Protein AF-A0A158C7J8-F1 (afdb_monomer)

Mean predicted aligned error: 8.59 Å

Organism: NCBI:txid1777136

pLDDT: mean 82.07, std 17.86, range [29.2, 96.88]

Structure (mmCIF, N/CA/C/O backbone):
data_AF-A0A158C7J8-F1
#
_entry.id   AF-A0A158C7J8-F1
#
loop_
_atom_site.group_PDB
_atom_site.id
_atom_site.type_symbol
_atom_site.label_atom_id
_atom_site.label_alt_id
_atom_site.label_comp_id
_atom_site.label_asym_id
_atom_site.label_entity_id
_atom_site.label_seq_id
_atom_site.pdbx_PDB_ins_code
_atom_site.Cartn_x
_atom_site.Cartn_y
_atom_site.Cartn_z
_atom_site.occupancy
_atom_site.B_iso_or_equiv
_atom_site.auth_seq_id
_atom_site.auth_comp_id
_atom_site.auth_asym_id
_atom_site.auth_atom_id
_atom_site.pdbx_PDB_model_num
ATOM 1 N N . MET A 1 1 ? 15.611 8.457 -9.792 1.00 36.34 1 MET A N 1
ATOM 2 C CA . MET A 1 1 ? 14.510 7.908 -10.612 1.00 36.34 1 MET A CA 1
ATOM 3 C C . MET A 1 1 ? 13.826 9.069 -11.325 1.00 36.34 1 MET A C 1
ATOM 5 O O . MET A 1 1 ? 13.113 9.821 -10.679 1.00 36.34 1 MET A O 1
ATOM 9 N N . ILE A 1 2 ? 14.112 9.286 -12.611 1.00 31.27 2 ILE A N 1
ATOM 10 C CA . ILE A 1 2 ? 13.421 10.298 -13.427 1.00 31.27 2 ILE A CA 1
ATOM 11 C C . ILE A 1 2 ? 12.406 9.535 -14.276 1.00 31.27 2 ILE A C 1
ATOM 13 O O . ILE A 1 2 ? 12.790 8.878 -15.236 1.00 31.27 2 ILE A O 1
ATOM 17 N N . VAL A 1 3 ? 11.128 9.571 -13.894 1.00 42.06 3 VAL A N 1
ATOM 18 C CA . VAL A 1 3 ? 10.043 9.007 -14.710 1.00 42.06 3 VAL A CA 1
ATOM 19 C C . VAL A 1 3 ? 9.503 10.123 -15.593 1.00 42.06 3 VAL A C 1
ATOM 21 O O . VAL A 1 3 ? 9.009 11.132 -15.092 1.00 42.06 3 VAL A O 1
ATOM 24 N N . ARG A 1 4 ? 9.599 9.963 -16.913 1.00 45.31 4 ARG A N 1
ATOM 25 C CA . ARG A 1 4 ? 9.061 10.924 -17.878 1.00 45.31 4 ARG A CA 1
ATOM 26 C C . ARG A 1 4 ? 7.629 10.508 -18.212 1.00 45.31 4 ARG A C 1
ATOM 28 O O . ARG A 1 4 ? 7.402 9.716 -19.115 1.00 45.31 4 ARG A O 1
ATOM 35 N N . CYS A 1 5 ? 6.643 10.998 -17.465 1.00 51.50 5 CYS A N 1
ATOM 36 C CA . CYS A 1 5 ? 5.241 10.677 -17.750 1.00 51.50 5 CYS A CA 1
ATOM 37 C C . CYS A 1 5 ? 4.810 11.292 -19.091 1.00 51.50 5 CYS A C 1
ATOM 39 O O . CYS A 1 5 ? 4.624 12.503 -19.182 1.00 51.50 5 CYS A O 1
ATOM 41 N N . SER A 1 6 ? 4.636 10.464 -20.124 1.00 54.34 6 SER A N 1
ATOM 42 C CA . SER A 1 6 ? 3.930 10.842 -21.354 1.00 54.34 6 SER A CA 1
ATOM 43 C C . SER A 1 6 ? 2.568 10.141 -21.398 1.00 54.34 6 SER A C 1
ATOM 45 O O . SER A 1 6 ? 2.483 8.986 -20.975 1.00 54.34 6 SER A O 1
ATOM 47 N N . PRO A 1 7 ? 1.491 10.799 -21.861 1.00 59.59 7 PRO A N 1
ATOM 48 C CA . PRO A 1 7 ? 0.188 10.158 -21.999 1.00 59.59 7 PRO A CA 1
ATOM 49 C C . PRO A 1 7 ? 0.258 8.976 -22.971 1.00 59.59 7 PRO A C 1
ATOM 51 O O . PRO A 1 7 ? 0.837 9.087 -24.046 1.00 59.59 7 PRO A O 1
ATOM 54 N N . ALA A 1 8 ? -0.391 7.861 -22.628 1.00 59.53 8 ALA A N 1
ATOM 55 C CA . ALA A 1 8 ? -0.358 6.629 -23.425 1.00 59.53 8 ALA A CA 1
ATOM 56 C C . ALA A 1 8 ? -0.940 6.752 -24.849 1.00 59.53 8 ALA A C 1
ATOM 58 O O . ALA A 1 8 ? -0.782 5.846 -25.660 1.00 59.53 8 ALA A O 1
ATOM 59 N N . SER A 1 9 ? -1.638 7.852 -25.141 1.00 58.22 9 SER A N 1
ATOM 60 C CA . SER A 1 9 ? -2.299 8.132 -26.417 1.00 58.22 9 SER A CA 1
ATOM 61 C C . SER A 1 9 ? -1.639 9.255 -27.224 1.00 58.22 9 SER A C 1
ATOM 63 O O . SER A 1 9 ? -2.194 9.663 -28.242 1.00 58.22 9 SER A O 1
ATOM 65 N N . SER A 1 10 ? -0.501 9.805 -26.780 1.00 60.88 10 SER A N 1
ATOM 66 C CA . SER A 1 10 ? 0.189 10.852 -27.538 1.00 60.88 10 SER A CA 1
ATOM 67 C C . SER A 1 10 ? 0.956 10.263 -28.725 1.00 60.88 10 SER A C 1
ATOM 69 O O . SER A 1 10 ? 1.451 9.138 -28.674 1.00 60.88 10 SER A O 1
ATOM 71 N N . SER A 1 11 ? 1.140 11.056 -29.784 1.00 60.72 11 SER A N 1
ATOM 72 C CA . SER A 1 11 ? 2.034 10.716 -30.907 1.00 60.72 11 SER A CA 1
ATOM 73 C C . SER A 1 11 ? 3.497 10.512 -30.478 1.00 60.72 11 SER A C 1
ATOM 75 O O . SER A 1 11 ? 4.296 9.962 -31.228 1.00 60.72 11 SER A O 1
ATOM 77 N N . SER A 1 12 ? 3.842 10.937 -29.260 1.00 68.50 12 SER A N 1
ATOM 78 C CA . SER A 1 12 ? 5.139 10.765 -28.607 1.00 68.50 12 SER A CA 1
ATOM 79 C C . SER A 1 12 ? 5.187 9.597 -27.609 1.00 68.50 12 SER A C 1
ATOM 81 O O . SER A 1 12 ? 6.163 9.496 -26.861 1.00 68.50 12 SER A O 1
ATOM 83 N N . TRP A 1 13 ? 4.161 8.735 -27.556 1.00 73.06 13 TRP A N 1
ATOM 84 C CA . TRP A 1 13 ? 4.108 7.609 -26.622 1.00 73.06 13 TRP A CA 1
ATOM 85 C C . TRP A 1 13 ? 5.244 6.614 -26.871 1.00 73.06 13 TRP A C 1
ATOM 87 O O . TRP A 1 13 ? 5.434 6.101 -27.971 1.00 73.06 13 TRP A O 1
ATOM 97 N N . ARG A 1 14 ? 5.988 6.316 -25.806 1.00 77.12 14 ARG A N 1
ATOM 98 C CA . ARG A 1 14 ? 7.187 5.470 -25.812 1.00 77.12 14 ARG A CA 1
ATOM 99 C C . ARG A 1 14 ? 6.960 4.207 -24.984 1.00 77.12 14 ARG A C 1
ATOM 101 O O . ARG A 1 14 ? 7.753 3.870 -24.116 1.00 77.12 14 ARG A O 1
ATOM 108 N N . GLY A 1 15 ? 5.842 3.520 -25.234 1.00 78.81 15 GLY A N 1
ATOM 109 C CA . GLY A 1 15 ? 5.373 2.392 -24.418 1.00 78.81 15 GLY A CA 1
ATOM 110 C C . GLY A 1 15 ? 6.405 1.285 -24.196 1.00 78.81 15 GLY A C 1
ATOM 111 O O . GLY A 1 15 ? 6.517 0.789 -23.081 1.00 78.81 15 GLY A O 1
ATOM 112 N N . ASN A 1 16 ? 7.191 0.958 -25.225 1.00 86.56 16 ASN A N 1
ATOM 113 C CA . ASN A 1 16 ? 8.215 -0.093 -25.174 1.00 86.56 16 ASN A CA 1
ATOM 114 C C . ASN A 1 16 ? 9.562 0.385 -24.606 1.00 86.56 16 ASN A C 1
ATOM 116 O O . ASN A 1 16 ? 10.478 -0.419 -24.458 1.00 86.56 16 ASN A O 1
ATOM 120 N N . GLU A 1 17 ? 9.716 1.676 -24.308 1.00 86.38 17 GLU A N 1
ATOM 121 C CA . GLU A 1 17 ? 10.944 2.189 -23.706 1.00 86.38 17 GLU A CA 1
ATOM 122 C C . GLU A 1 17 ? 10.946 1.954 -22.198 1.00 86.38 17 GLU A C 1
ATOM 124 O O . GLU A 1 17 ? 9.903 1.997 -21.539 1.00 86.38 17 GLU A O 1
ATOM 129 N N . SER A 1 18 ? 12.137 1.735 -21.642 1.00 86.88 18 SER A N 1
ATOM 130 C CA . SER A 1 18 ? 12.325 1.599 -20.202 1.00 86.88 18 SER A CA 1
ATOM 131 C C . SER A 1 18 ? 11.898 2.880 -19.480 1.00 86.88 18 SER A C 1
ATOM 133 O O 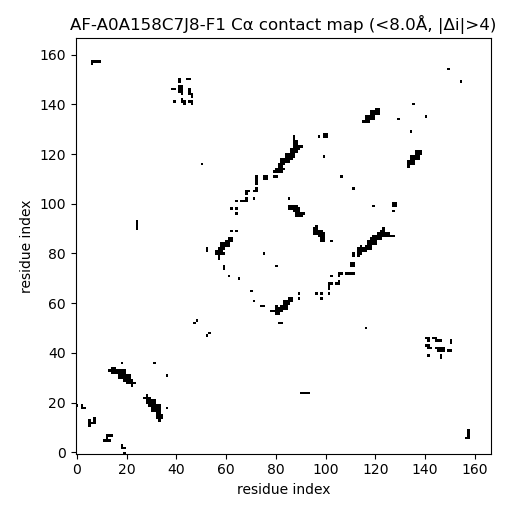. SER A 1 18 ? 12.450 3.957 -19.702 1.00 86.88 18 SER A O 1
ATOM 135 N N . ALA A 1 19 ? 10.930 2.744 -18.577 1.00 87.19 19 ALA A N 1
ATOM 136 C CA . ALA A 1 19 ? 10.504 3.791 -17.655 1.00 87.19 19 ALA A CA 1
ATOM 137 C C . ALA A 1 19 ? 11.266 3.711 -16.329 1.00 87.19 19 ALA A C 1
ATOM 139 O O . ALA A 1 19 ? 11.584 4.735 -15.723 1.00 87.19 19 ALA A O 1
ATOM 140 N N . ILE A 1 20 ? 11.540 2.489 -15.864 1.00 88.06 20 ILE A N 1
ATOM 141 C CA . ILE A 1 20 ? 12.249 2.226 -14.613 1.00 88.06 20 ILE A CA 1
ATOM 142 C C . ILE A 1 20 ? 13.312 1.172 -14.880 1.00 88.06 20 ILE A C 1
ATOM 144 O O . ILE A 1 20 ? 13.010 0.091 -15.380 1.00 88.06 20 ILE A O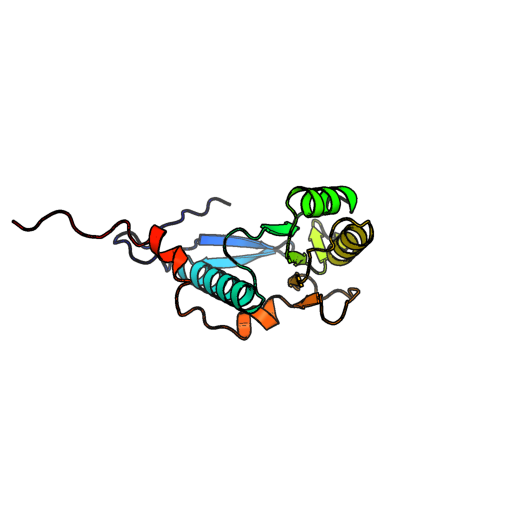 1
ATOM 148 N N . ILE A 1 21 ? 14.539 1.488 -14.491 1.00 90.19 21 ILE A N 1
ATOM 149 C CA . ILE A 1 21 ? 15.610 0.514 -14.322 1.00 90.19 21 ILE A CA 1
ATOM 150 C C . ILE A 1 21 ? 15.756 0.349 -12.814 1.00 90.19 21 ILE A C 1
ATOM 152 O O . ILE A 1 21 ? 16.098 1.305 -12.116 1.00 90.19 21 ILE A O 1
ATOM 156 N N . PHE A 1 22 ? 15.379 -0.819 -12.307 1.00 88.25 22 PHE A N 1
ATOM 157 C CA . PHE A 1 22 ? 15.469 -1.149 -10.892 1.00 88.25 22 PHE A CA 1
ATOM 158 C C . PHE A 1 22 ? 16.625 -2.115 -10.683 1.00 88.25 22 PHE A C 1
ATOM 160 O O . PHE A 1 22 ? 16.591 -3.224 -11.203 1.00 88.25 22 PHE A O 1
ATOM 167 N N . GLU A 1 23 ? 17.621 -1.691 -9.920 1.00 89.94 23 GLU A N 1
ATOM 168 C CA . GLU A 1 23 ? 18.725 -2.531 -9.472 1.00 89.94 23 GLU A CA 1
ATOM 169 C C . GLU A 1 23 ? 18.462 -2.915 -8.016 1.00 89.94 23 GLU A C 1
ATOM 171 O O . GLU A 1 23 ? 18.346 -2.050 -7.145 1.00 89.94 23 GLU A O 1
ATOM 176 N N . ALA A 1 24 ? 18.269 -4.207 -7.775 1.00 84.25 24 ALA A N 1
ATOM 177 C CA . ALA A 1 24 ? 18.077 -4.749 -6.443 1.00 84.25 24 ALA A CA 1
ATOM 178 C C . ALA A 1 24 ? 19.420 -4.898 -5.712 1.00 84.25 24 ALA A C 1
ATOM 180 O O . ALA A 1 24 ? 20.469 -5.028 -6.334 1.00 84.25 24 ALA A O 1
ATOM 181 N N . ASP A 1 25 ? 19.370 -4.968 -4.381 1.00 80.56 25 ASP A N 1
ATOM 182 C CA . ASP A 1 25 ? 20.543 -5.176 -3.517 1.00 80.56 25 ASP A CA 1
ATOM 183 C C . ASP A 1 25 ? 21.363 -6.441 -3.843 1.00 80.56 25 ASP A C 1
ATOM 185 O O . ASP A 1 25 ? 22.541 -6.505 -3.505 1.00 80.56 25 ASP A O 1
ATOM 189 N N . ASP A 1 26 ? 20.760 -7.450 -4.478 1.00 82.06 26 ASP A N 1
ATOM 190 C CA . ASP A 1 26 ? 21.436 -8.678 -4.921 1.00 82.06 26 ASP A CA 1
ATOM 191 C C . ASP A 1 26 ? 22.067 -8.558 -6.324 1.00 82.06 26 ASP A C 1
ATOM 193 O O . ASP A 1 26 ? 22.579 -9.539 -6.861 1.00 82.06 26 ASP A O 1
ATOM 197 N N . GLY A 1 27 ? 22.035 -7.362 -6.920 1.00 84.50 27 GLY A N 1
ATOM 198 C CA . GLY A 1 27 ? 22.513 -7.085 -8.273 1.00 84.50 27 GLY A CA 1
ATOM 199 C C . GLY A 1 27 ? 21.503 -7.415 -9.375 1.00 84.50 27 GLY A C 1
ATOM 200 O O . GLY A 1 27 ? 21.802 -7.222 -10.554 1.00 84.50 27 GLY A O 1
ATOM 201 N N . THR A 1 28 ? 20.299 -7.892 -9.038 1.00 88.75 28 THR A N 1
ATOM 202 C CA . THR A 1 28 ? 19.261 -8.172 -10.038 1.00 88.75 28 THR A CA 1
ATOM 203 C C . THR A 1 28 ? 18.760 -6.873 -10.655 1.00 88.75 28 THR A C 1
ATOM 205 O O . THR A 1 28 ? 18.174 -6.030 -9.975 1.00 88.75 28 THR A O 1
ATOM 208 N N . VAL A 1 29 ? 18.918 -6.734 -11.972 1.00 91.25 29 VAL A N 1
ATOM 209 C CA . VAL A 1 29 ? 18.401 -5.586 -12.723 1.00 91.25 29 VAL A CA 1
ATOM 210 C C . VAL A 1 29 ? 17.079 -5.949 -13.390 1.00 91.25 29 VAL A C 1
ATOM 212 O O . VAL A 1 29 ? 16.999 -6.871 -14.198 1.00 91.25 29 VAL A O 1
ATOM 215 N N . THR A 1 30 ? 16.032 -5.192 -13.079 1.00 90.12 30 THR A N 1
ATOM 216 C CA . THR A 1 30 ? 14.721 -5.283 -13.723 1.00 90.12 30 THR A CA 1
ATOM 217 C C . THR A 1 30 ? 14.452 -4.022 -14.530 1.00 90.12 30 THR A C 1
ATOM 219 O O . THR A 1 30 ? 14.407 -2.919 -13.984 1.00 90.12 30 THR A O 1
ATOM 222 N N . ASN A 1 31 ? 14.210 -4.193 -15.827 1.00 90.31 31 ASN A N 1
ATOM 223 C CA . ASN A 1 31 ? 13.734 -3.125 -16.697 1.00 90.31 31 ASN A CA 1
ATOM 224 C C . ASN A 1 31 ? 12.209 -3.184 -16.776 1.00 90.31 31 ASN A C 1
ATOM 226 O O . ASN A 1 31 ? 11.640 -4.216 -17.124 1.00 90.31 31 ASN A O 1
ATOM 230 N N . VAL A 1 32 ? 11.549 -2.080 -16.446 1.00 90.06 32 VAL A N 1
ATOM 231 C CA . VAL A 1 32 ? 10.095 -1.927 -16.542 1.00 90.06 32 VAL A CA 1
ATOM 232 C C . VAL A 1 32 ? 9.813 -0.892 -17.615 1.00 90.06 32 VAL A C 1
ATOM 234 O O . VAL A 1 32 ? 10.262 0.253 -17.502 1.00 90.06 32 VAL A O 1
ATOM 237 N N . THR A 1 33 ? 9.075 -1.286 -18.650 1.00 90.88 33 THR A N 1
ATOM 238 C CA . THR A 1 33 ? 8.696 -0.376 -19.734 1.00 90.88 33 THR A CA 1
ATOM 239 C C . THR A 1 33 ? 7.599 0.598 -19.296 1.00 90.88 33 THR A C 1
ATOM 241 O O . THR A 1 33 ? 6.935 0.399 -18.272 1.00 90.88 33 THR A O 1
ATOM 244 N N . TYR A 1 34 ? 7.373 1.664 -20.065 1.00 86.12 34 TYR A N 1
ATOM 245 C CA . TYR A 1 34 ? 6.242 2.567 -19.825 1.00 86.12 34 TYR A CA 1
ATOM 246 C C . TYR A 1 34 ? 4.894 1.843 -19.884 1.00 86.12 34 TYR A C 1
ATOM 248 O O . TYR A 1 34 ? 4.004 2.149 -19.087 1.00 86.12 34 TYR A O 1
ATOM 256 N N . GLN A 1 35 ? 4.749 0.867 -20.782 1.00 85.94 35 GLN A N 1
ATOM 257 C CA . GLN A 1 35 ? 3.546 0.049 -20.889 1.00 85.94 35 GLN A CA 1
ATOM 258 C C . GLN A 1 35 ? 3.353 -0.835 -19.647 1.00 85.94 35 GLN A C 1
ATOM 260 O O . GLN A 1 35 ? 2.272 -0.823 -19.056 1.00 85.94 35 GLN A O 1
ATOM 265 N N . ASP A 1 36 ? 4.406 -1.516 -19.183 1.00 89.81 36 ASP A N 1
ATOM 266 C CA . ASP A 1 36 ? 4.349 -2.332 -17.960 1.00 89.81 36 ASP A CA 1
ATOM 267 C C . ASP A 1 36 ? 3.979 -1.492 -16.736 1.00 89.81 36 ASP A C 1
ATOM 269 O O . ASP A 1 36 ? 3.154 -1.890 -15.907 1.00 89.81 36 ASP A O 1
ATOM 273 N N . LEU A 1 37 ? 4.594 -0.312 -16.613 1.00 88.88 37 LEU A N 1
ATOM 274 C CA . LEU A 1 37 ? 4.326 0.611 -15.520 1.00 88.88 37 LEU A CA 1
ATOM 275 C C . LEU A 1 37 ? 2.870 1.079 -15.551 1.00 88.88 37 LEU A C 1
ATOM 277 O O . LEU A 1 37 ? 2.193 1.064 -14.522 1.00 88.88 37 LEU A O 1
ATOM 281 N N . LEU A 1 38 ? 2.374 1.451 -16.730 1.00 86.06 38 LEU A N 1
ATOM 282 C CA . LEU A 1 38 ? 0.995 1.874 -16.927 1.00 86.06 38 LEU A CA 1
ATOM 283 C C . LEU A 1 38 ? 0.006 0.774 -16.532 1.00 86.06 38 LEU A C 1
ATOM 285 O O . LEU A 1 38 ? -0.958 1.048 -15.813 1.00 86.06 38 LEU A O 1
ATOM 289 N N . ASP A 1 39 ? 0.244 -0.467 -16.949 1.00 88.56 39 ASP A N 1
ATOM 290 C CA . ASP A 1 39 ? -0.628 -1.589 -16.609 1.00 88.56 39 ASP A CA 1
ATOM 291 C C . ASP A 1 39 ? -0.615 -1.901 -15.109 1.00 88.56 39 ASP A C 1
ATOM 293 O O . ASP A 1 39 ? -1.678 -2.121 -14.521 1.00 88.56 39 ASP A O 1
ATOM 297 N N . ARG A 1 40 ? 0.550 -1.833 -14.453 1.00 90.94 40 ARG A N 1
ATOM 298 C CA . ARG A 1 40 ? 0.664 -1.984 -12.991 1.00 90.94 40 ARG A CA 1
ATOM 299 C C . ARG A 1 40 ? -0.086 -0.880 -12.245 1.00 90.94 40 ARG A C 1
ATOM 301 O O . ARG A 1 40 ? -0.847 -1.177 -11.323 1.00 90.94 40 ARG A O 1
ATOM 308 N N . VAL A 1 41 ? 0.072 0.376 -12.665 1.00 89.62 41 VAL A N 1
ATOM 309 C CA . VAL A 1 41 ? -0.620 1.530 -12.065 1.00 89.62 41 VAL A CA 1
ATOM 310 C C . VAL A 1 41 ? -2.133 1.412 -12.241 1.00 89.62 41 VAL A C 1
ATOM 312 O O . VAL A 1 41 ? -2.880 1.619 -11.285 1.00 89.62 41 VAL A O 1
ATOM 315 N N . ARG A 1 42 ? -2.603 1.022 -13.431 1.00 89.44 42 ARG A N 1
ATOM 316 C CA . ARG A 1 42 ? -4.033 0.812 -13.708 1.00 89.44 42 ARG A CA 1
ATOM 317 C C . ARG A 1 42 ? -4.634 -0.280 -12.834 1.00 89.44 42 ARG A C 1
ATOM 319 O O . ARG A 1 42 ? -5.691 -0.067 -12.241 1.00 89.44 42 ARG A O 1
ATOM 326 N N . ARG A 1 43 ? -3.957 -1.427 -12.716 1.00 91.88 43 ARG A N 1
ATOM 327 C CA . ARG A 1 43 ? -4.409 -2.521 -11.844 1.00 91.88 43 ARG A CA 1
ATOM 328 C C . ARG A 1 43 ? -4.476 -2.070 -10.392 1.00 91.88 43 ARG A C 1
ATOM 330 O O 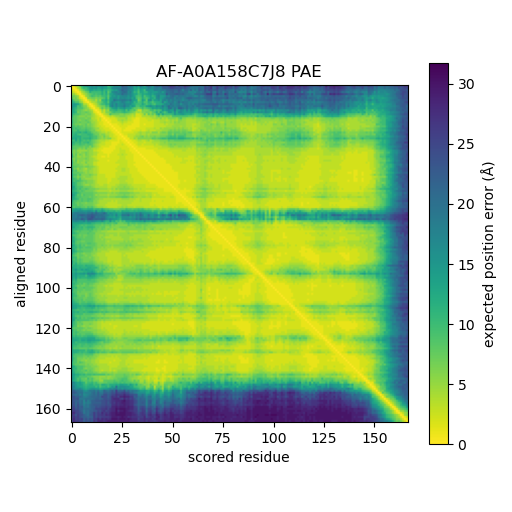. ARG A 1 43 ? -5.502 -2.269 -9.752 1.00 91.88 43 ARG A O 1
ATOM 337 N N . LEU A 1 44 ? -3.446 -1.389 -9.889 1.00 92.75 44 LEU A N 1
ATOM 338 C CA . LEU A 1 44 ? -3.463 -0.855 -8.528 1.00 92.75 44 LEU A CA 1
ATOM 339 C C . LEU A 1 44 ? -4.619 0.132 -8.314 1.00 92.75 44 LEU A C 1
ATOM 341 O O . LEU A 1 44 ? -5.361 0.004 -7.344 1.00 92.75 44 LEU A O 1
ATOM 345 N N . ALA A 1 45 ? -4.830 1.070 -9.237 1.00 90.94 45 ALA A N 1
ATOM 346 C CA . ALA A 1 45 ? -5.929 2.027 -9.151 1.00 90.94 45 ALA A CA 1
ATOM 347 C C . ALA A 1 45 ? -7.303 1.334 -9.122 1.00 90.94 45 ALA A C 1
ATOM 349 O O . ALA A 1 45 ? -8.157 1.674 -8.302 1.00 90.94 45 ALA A O 1
ATOM 350 N N . ASN A 1 46 ? -7.513 0.331 -9.978 1.00 91.38 46 ASN A N 1
ATOM 351 C CA . ASN A 1 46 ? -8.753 -0.445 -10.009 1.00 91.38 46 ASN A CA 1
ATOM 352 C C . ASN A 1 46 ? -8.939 -1.284 -8.734 1.00 91.38 46 ASN A C 1
ATOM 354 O O . ASN A 1 46 ? -10.056 -1.378 -8.222 1.00 91.38 46 ASN A O 1
ATOM 358 N N . ALA A 1 47 ? -7.859 -1.843 -8.184 1.00 93.69 47 ALA A N 1
ATOM 359 C CA . ALA A 1 47 ? -7.885 -2.564 -6.916 1.00 93.69 47 ALA A CA 1
ATOM 360 C C . ALA A 1 47 ? -8.282 -1.646 -5.747 1.00 93.69 47 ALA A C 1
ATOM 362 O O . ALA A 1 47 ? -9.160 -2.004 -4.962 1.00 93.69 47 ALA A O 1
ATOM 363 N N . LEU A 1 48 ? -7.701 -0.444 -5.665 1.00 93.00 48 LEU A N 1
ATOM 364 C CA . LEU A 1 48 ? -8.038 0.553 -4.641 1.00 93.00 48 LEU A CA 1
ATOM 365 C C . LEU A 1 48 ? -9.505 0.990 -4.734 1.00 93.00 48 LEU A C 1
ATOM 367 O O . LEU A 1 48 ? -10.202 1.034 -3.722 1.00 93.00 48 LEU A O 1
ATOM 371 N N . LYS A 1 49 ? -10.012 1.226 -5.950 1.00 91.75 49 LYS A N 1
ATOM 372 C CA . LYS A 1 49 ? -11.429 1.556 -6.169 1.00 91.75 49 LYS A CA 1
ATOM 373 C C . LYS A 1 49 ? -12.368 0.443 -5.710 1.00 91.75 49 LYS A C 1
ATOM 375 O O . LYS A 1 49 ? -13.351 0.723 -5.031 1.00 91.75 49 LYS A O 1
ATOM 380 N N . LYS A 1 50 ? -12.064 -0.822 -6.031 1.00 92.38 50 LYS A N 1
ATOM 381 C CA . LYS A 1 50 ? -12.854 -1.977 -5.557 1.00 92.38 50 LYS A CA 1
ATOM 382 C C . LYS A 1 50 ? -12.847 -2.115 -4.032 1.00 92.38 50 LYS A C 1
ATOM 384 O O . LYS A 1 50 ? -13.774 -2.690 -3.476 1.00 92.38 50 LYS A O 1
ATOM 389 N N . ARG A 1 51 ? -11.820 -1.586 -3.367 1.00 91.50 51 ARG A N 1
ATOM 390 C CA . ARG A 1 51 ? -11.706 -1.517 -1.904 1.00 91.50 51 ARG A CA 1
ATOM 391 C C . ARG A 1 51 ? -12.372 -0.275 -1.302 1.00 91.50 51 ARG A C 1
ATOM 393 O O . ARG A 1 51 ? -12.251 -0.042 -0.112 1.00 91.50 51 ARG A O 1
ATOM 400 N N . GLY A 1 52 ? -13.088 0.514 -2.100 1.00 92.25 52 GLY A N 1
ATOM 401 C CA . GLY A 1 52 ? -13.870 1.642 -1.603 1.00 92.25 52 GLY A CA 1
ATOM 402 C C . GLY A 1 52 ? -13.109 2.961 -1.496 1.00 92.25 52 GLY A C 1
ATOM 403 O O . GLY A 1 52 ? -13.703 3.920 -1.016 1.00 92.25 52 GLY A O 1
ATOM 404 N N . VAL A 1 53 ? -11.862 3.042 -1.983 1.00 92.56 53 VAL A N 1
ATOM 405 C CA . VAL A 1 53 ? -11.130 4.316 -2.081 1.00 92.56 53 VAL A CA 1
ATOM 406 C C . VAL A 1 53 ? -11.788 5.203 -3.139 1.00 92.56 53 VAL A C 1
ATOM 408 O O . VAL A 1 53 ? -11.940 4.810 -4.302 1.00 92.56 53 VAL A O 1
ATOM 411 N N . LYS A 1 54 ? -12.165 6.415 -2.738 1.00 91.88 54 LYS A N 1
ATOM 412 C CA . LYS A 1 54 ? -12.877 7.408 -3.547 1.00 91.88 54 LYS A CA 1
ATOM 413 C C . LYS A 1 54 ? -12.014 8.641 -3.801 1.00 91.88 54 LYS A C 1
ATOM 415 O O . LYS A 1 54 ? -10.961 8.855 -3.208 1.00 91.88 54 LYS A O 1
ATOM 420 N N . LYS A 1 55 ? -12.472 9.482 -4.727 1.00 87.38 55 LYS A N 1
ATOM 421 C CA . LYS A 1 55 ? -11.870 10.797 -4.966 1.00 87.38 55 LYS A CA 1
ATOM 422 C C . LYS A 1 55 ? -11.958 11.629 -3.683 1.00 87.38 55 LYS A C 1
ATOM 424 O O . LYS A 1 55 ? -13.035 11.742 -3.110 1.00 87.38 55 LYS A O 1
ATOM 429 N N . GLY A 1 56 ? -10.833 12.209 -3.271 1.00 89.44 56 GLY A N 1
ATOM 430 C CA . GLY A 1 56 ? -10.714 12.969 -2.022 1.00 89.44 56 GLY A CA 1
ATOM 431 C C . GLY A 1 56 ? -10.139 12.162 -0.857 1.00 89.44 56 GLY A C 1
ATOM 432 O O . GLY A 1 56 ? -9.595 12.760 0.068 1.00 89.44 56 GLY A O 1
ATOM 433 N N . ASP A 1 57 ? -10.162 10.830 -0.935 1.00 94.19 57 ASP A N 1
ATOM 434 C CA . ASP A 1 57 ? -9.565 9.986 0.094 1.00 94.19 57 ASP A CA 1
ATOM 435 C C . ASP A 1 57 ? -8.036 10.070 0.082 1.00 94.19 57 ASP A C 1
ATOM 437 O O . ASP A 1 57 ? -7.389 10.265 -0.954 1.00 94.19 57 ASP A O 1
ATOM 441 N N . ARG A 1 58 ? -7.443 9.891 1.263 1.00 94.56 58 ARG A N 1
ATOM 442 C CA . ARG A 1 58 ? -5.997 9.960 1.468 1.00 94.56 58 ARG A CA 1
ATOM 443 C C . ARG A 1 58 ? -5.444 8.556 1.677 1.00 94.56 58 ARG A C 1
ATOM 445 O O . ARG A 1 58 ? -5.883 7.832 2.566 1.00 94.56 58 ARG A O 1
ATOM 452 N N . VAL A 1 59 ? -4.475 8.177 0.849 1.00 94.00 59 VAL A N 1
ATOM 453 C CA . VAL A 1 59 ? -3.749 6.907 0.960 1.00 94.00 59 VAL A CA 1
ATOM 454 C C . VAL A 1 59 ? -2.302 7.228 1.289 1.00 94.00 59 VAL A C 1
ATOM 456 O O . VAL A 1 59 ? -1.645 7.960 0.549 1.00 94.00 59 VAL A O 1
ATOM 459 N N . VAL A 1 60 ? -1.811 6.698 2.404 1.00 93.56 60 VAL A N 1
ATOM 460 C CA . VAL A 1 60 ? -0.420 6.891 2.820 1.00 93.56 60 VAL A CA 1
ATOM 461 C C . VAL A 1 60 ? 0.408 5.718 2.319 1.00 93.56 60 VAL A C 1
ATOM 463 O O . VAL A 1 60 ? 0.014 4.563 2.458 1.00 93.56 60 VAL A O 1
ATOM 466 N N . ILE A 1 61 ? 1.560 6.018 1.726 1.00 92.56 61 ILE A N 1
ATOM 467 C CA . ILE A 1 61 ? 2.513 5.020 1.239 1.00 92.56 61 ILE A CA 1
ATOM 468 C C . ILE A 1 61 ? 3.760 5.109 2.115 1.00 92.56 61 ILE A C 1
ATOM 470 O O . ILE A 1 61 ? 4.428 6.143 2.148 1.00 92.56 61 ILE A O 1
ATOM 474 N N . VAL A 1 62 ? 4.070 4.028 2.825 1.00 84.94 62 VAL A N 1
ATOM 475 C CA . VAL A 1 62 ? 5.255 3.908 3.676 1.00 84.94 62 VAL A CA 1
ATOM 476 C C . VAL A 1 62 ? 6.199 2.907 3.028 1.00 84.94 62 VAL A C 1
ATOM 478 O O . VAL A 1 62 ? 6.019 1.699 3.121 1.00 84.94 62 VAL A O 1
ATOM 481 N N . VAL A 1 63 ? 7.202 3.442 2.338 1.00 69.75 63 VAL A N 1
ATOM 482 C CA . VAL A 1 63 ? 8.289 2.673 1.701 1.00 69.75 63 VAL A CA 1
ATOM 483 C C . VAL A 1 63 ? 9.664 3.035 2.259 1.00 69.75 63 VAL A C 1
ATOM 485 O O . VAL A 1 63 ? 10.664 2.498 1.808 1.00 69.75 63 VAL A O 1
ATOM 488 N N . PHE A 1 64 ? 9.712 3.954 3.224 1.00 64.62 64 PHE A N 1
ATOM 489 C CA . PHE A 1 64 ? 10.921 4.300 3.957 1.00 64.62 64 PHE A CA 1
ATOM 490 C C . PHE A 1 64 ? 10.616 4.225 5.447 1.00 64.62 64 PHE A C 1
ATOM 492 O O . PHE A 1 64 ? 9.885 5.063 5.987 1.00 64.62 64 PHE A O 1
ATOM 499 N N . GLY A 1 65 ? 11.153 3.201 6.099 1.00 60.47 65 GLY A N 1
ATOM 500 C CA . GLY A 1 65 ? 11.092 3.067 7.542 1.00 60.47 65 GLY A CA 1
ATOM 501 C C . GLY A 1 65 ? 12.292 3.759 8.168 1.00 60.47 65 GLY A C 1
ATOM 502 O O . GLY A 1 65 ? 13.358 3.169 8.311 1.00 60.47 65 GLY A O 1
ATOM 503 N N . GLY A 1 66 ? 12.123 4.999 8.627 1.00 64.00 66 GLY A N 1
ATOM 504 C CA . GLY A 1 66 ? 12.879 5.385 9.818 1.00 64.00 66 GLY A CA 1
ATOM 505 C C . GLY A 1 66 ? 12.557 4.375 10.928 1.00 64.00 66 GLY A C 1
ATOM 506 O O . GLY A 1 66 ? 11.460 3.822 10.948 1.00 64.00 66 GLY A O 1
ATOM 507 N N . PHE A 1 67 ? 13.474 4.122 11.860 1.00 66.06 67 PHE A N 1
ATOM 508 C CA . PHE A 1 67 ? 13.290 3.119 12.925 1.00 66.06 67 PHE A CA 1
ATOM 509 C C . PHE A 1 67 ? 12.122 3.409 13.902 1.00 66.06 67 PHE A C 1
ATOM 511 O O . PHE A 1 67 ? 12.021 2.761 14.938 1.00 66.06 67 PHE A O 1
ATOM 518 N N . SER A 1 68 ? 11.256 4.389 13.619 1.00 85.75 68 SER A N 1
ATOM 519 C CA . SER A 1 68 ? 10.177 4.834 14.496 1.00 85.75 68 SER A CA 1
ATOM 520 C C . SER A 1 68 ? 8.808 4.735 13.827 1.00 85.75 68 SER A C 1
ATOM 522 O O . SER A 1 68 ? 8.600 5.224 12.717 1.00 85.75 68 SER A O 1
ATOM 524 N N . SER A 1 69 ? 7.851 4.183 14.571 1.00 88.75 69 SER A N 1
ATOM 525 C CA . SER A 1 69 ? 6.417 4.154 14.263 1.00 88.75 69 SER A CA 1
ATOM 526 C C . SER A 1 69 ? 5.722 5.510 14.438 1.00 88.75 69 SER A C 1
ATOM 528 O O . SER A 1 69 ? 4.601 5.694 13.965 1.00 88.75 69 SER A O 1
ATOM 530 N N . LYS A 1 70 ? 6.392 6.495 15.050 1.00 89.44 70 LYS A N 1
ATOM 531 C CA . LYS A 1 70 ? 5.809 7.812 15.334 1.00 89.44 70 LYS A CA 1
ATOM 532 C C . LYS A 1 70 ? 5.526 8.620 14.067 1.00 89.44 70 LYS A C 1
ATOM 534 O O . LYS A 1 70 ? 4.415 9.093 13.875 1.00 89.44 70 LYS A O 1
ATOM 539 N N . LEU A 1 71 ? 6.507 8.726 13.171 1.00 86.31 71 LEU A N 1
ATOM 540 C CA . LEU A 1 71 ? 6.365 9.476 11.917 1.00 86.31 71 LEU A CA 1
ATOM 541 C C . LEU A 1 71 ? 5.241 8.952 11.002 1.00 86.31 71 LEU A C 1
ATOM 543 O O . LEU A 1 71 ? 4.471 9.769 10.493 1.00 86.31 71 LEU A O 1
ATOM 547 N N . PRO A 1 72 ? 5.114 7.632 10.741 1.00 89.44 72 PRO A N 1
ATOM 548 C CA . PRO A 1 72 ? 3.989 7.137 9.958 1.00 89.44 72 PRO A CA 1
ATOM 54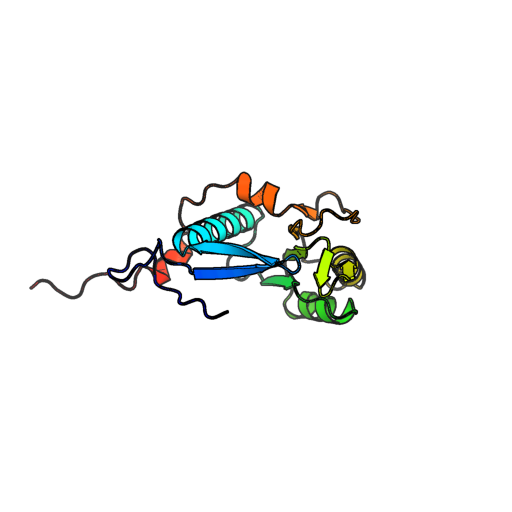9 C C . PRO A 1 72 ? 2.650 7.340 10.674 1.00 89.44 72 PRO A C 1
ATOM 551 O O . PRO A 1 72 ? 1.688 7.679 9.992 1.00 89.44 72 PRO A O 1
ATOM 554 N N . ASN A 1 73 ? 2.581 7.211 12.006 1.00 92.69 73 ASN A N 1
ATOM 555 C CA . ASN A 1 73 ? 1.359 7.512 12.760 1.00 92.69 73 ASN A CA 1
ATOM 556 C C . ASN A 1 73 ? 0.937 8.978 12.578 1.00 92.69 73 ASN A C 1
ATOM 558 O O . ASN A 1 73 ? -0.164 9.225 12.101 1.00 92.69 73 ASN A O 1
ATOM 562 N N . GLU A 1 74 ? 1.825 9.939 12.847 1.00 91.81 74 GLU A N 1
ATOM 563 C CA . GLU A 1 74 ? 1.516 11.371 12.718 1.00 91.81 74 GLU A CA 1
ATOM 564 C C . GLU A 1 74 ? 0.981 11.711 11.323 1.00 91.81 74 GLU A C 1
ATOM 566 O O . GLU A 1 74 ? -0.009 12.422 11.195 1.00 91.81 74 GLU A O 1
ATOM 571 N N . ARG A 1 75 ? 1.574 11.136 10.268 1.00 91.56 75 ARG A N 1
ATOM 572 C CA . ARG A 1 75 ? 1.107 11.335 8.889 1.00 91.56 75 ARG A CA 1
ATOM 573 C C . ARG A 1 75 ? -0.244 10.692 8.613 1.00 91.56 75 ARG A C 1
ATOM 575 O O . ARG A 1 75 ? -1.030 11.275 7.876 1.00 91.56 75 ARG A O 1
ATOM 582 N N . LEU A 1 76 ? -0.500 9.494 9.139 1.00 93.00 76 LEU A N 1
ATOM 583 C CA . LEU A 1 76 ? -1.790 8.813 8.991 1.00 93.00 76 LEU A CA 1
ATOM 584 C C . LEU A 1 76 ? -2.913 9.623 9.644 1.00 93.00 76 LEU A C 1
ATOM 586 O O . LEU A 1 76 ? -3.974 9.778 9.034 1.00 93.00 76 LEU A O 1
ATOM 590 N N . VAL A 1 77 ? -2.648 10.164 10.836 1.00 94.25 77 VAL A N 1
ATOM 591 C CA . VAL A 1 77 ? -3.581 10.998 11.602 1.00 94.25 77 VAL A CA 1
ATOM 592 C C . VAL A 1 77 ? -3.804 12.342 10.904 1.00 94.25 77 VAL A C 1
ATOM 594 O O . VAL A 1 77 ? -4.946 12.689 10.613 1.00 94.25 77 VAL A O 1
ATOM 597 N N . ASP A 1 78 ? -2.727 13.064 10.578 1.00 94.06 78 ASP A N 1
ATOM 598 C CA . ASP A 1 78 ? -2.766 14.412 9.991 1.00 94.06 78 ASP A CA 1
ATOM 599 C C . ASP A 1 78 ? -3.565 14.452 8.683 1.00 94.06 78 ASP A C 1
ATOM 601 O O . ASP A 1 78 ? -4.454 15.283 8.498 1.00 94.06 78 ASP A O 1
ATOM 605 N N . VAL A 1 79 ? -3.321 13.491 7.787 1.00 94.00 79 VAL A N 1
ATOM 606 C CA . VAL A 1 79 ? -4.043 13.438 6.509 1.00 94.00 79 VAL A CA 1
ATOM 607 C C . VAL A 1 79 ? -5.393 12.729 6.614 1.00 94.00 79 VAL A C 1
ATOM 609 O O . VAL A 1 79 ? -6.129 12.702 5.631 1.00 94.00 79 VAL A O 1
ATOM 612 N N . GLY A 1 80 ? -5.722 12.114 7.754 1.00 93.50 80 GLY A N 1
ATOM 613 C CA . GLY A 1 80 ? -6.923 11.296 7.913 1.00 93.50 80 GLY A CA 1
ATOM 614 C C . GLY A 1 80 ? -6.995 10.158 6.892 1.00 93.50 80 GLY A C 1
ATOM 615 O O . GLY A 1 80 ? -7.979 10.043 6.159 1.00 93.50 80 GLY A O 1
ATOM 616 N N . ALA A 1 81 ? -5.930 9.360 6.804 1.00 94.12 81 ALA A N 1
ATOM 617 C CA . ALA A 1 81 ? -5.792 8.321 5.791 1.00 94.12 81 ALA A CA 1
ATOM 618 C C . ALA A 1 81 ? -6.878 7.238 5.894 1.00 94.12 81 ALA A C 1
ATOM 620 O O . ALA A 1 81 ? -7.221 6.786 6.984 1.00 94.12 81 ALA A O 1
ATOM 621 N N . VAL A 1 82 ? -7.372 6.772 4.744 1.00 95.75 82 VAL A N 1
ATOM 622 C CA . VAL A 1 82 ? -8.334 5.656 4.665 1.00 95.75 82 VAL A CA 1
ATOM 623 C C . VAL A 1 82 ? -7.657 4.312 4.401 1.00 95.75 82 VAL A C 1
ATOM 625 O O . VAL A 1 82 ? -8.224 3.255 4.679 1.00 95.75 82 VAL A O 1
ATOM 628 N N . ALA A 1 83 ? -6.437 4.346 3.859 1.00 95.25 83 ALA A N 1
ATOM 629 C CA . ALA A 1 83 ? -5.641 3.166 3.563 1.00 95.25 83 ALA A CA 1
ATOM 630 C C . ALA A 1 83 ? -4.141 3.445 3.721 1.00 95.25 83 ALA A C 1
ATOM 632 O O . ALA A 1 83 ? -3.664 4.561 3.487 1.00 95.25 83 ALA A O 1
ATOM 633 N N . LEU A 1 84 ? -3.406 2.394 4.070 1.00 95.19 84 LEU A N 1
ATOM 634 C CA . LEU A 1 84 ? -1.953 2.377 4.191 1.00 95.19 84 LEU A CA 1
ATOM 635 C C . LEU A 1 84 ? -1.375 1.355 3.211 1.00 95.19 84 LEU A C 1
ATOM 637 O O . LEU A 1 84 ? -1.810 0.208 3.193 1.00 95.19 84 LEU A O 1
ATOM 641 N N . ILE A 1 85 ? -0.379 1.747 2.420 1.00 95.75 85 ILE A N 1
ATOM 642 C CA . ILE A 1 85 ? 0.417 0.833 1.595 1.00 95.75 85 ILE A CA 1
ATOM 643 C C . ILE A 1 85 ? 1.805 0.716 2.222 1.00 95.75 85 ILE A C 1
ATOM 645 O O . ILE A 1 85 ? 2.472 1.728 2.429 1.00 95.75 85 ILE A O 1
ATOM 649 N N . THR A 1 86 ? 2.234 -0.505 2.523 1.00 95.00 86 THR A N 1
ATOM 650 C CA . THR A 1 86 ? 3.543 -0.817 3.120 1.00 95.00 86 THR A CA 1
ATOM 651 C C . THR A 1 86 ? 4.123 -2.090 2.498 1.00 95.00 86 THR A C 1
ATOM 653 O O . THR A 1 86 ? 3.490 -2.696 1.633 1.00 95.00 86 THR A O 1
ATOM 656 N N . ALA A 1 87 ? 5.313 -2.512 2.916 1.00 94.44 87 ALA A N 1
ATOM 657 C CA . ALA A 1 87 ? 5.864 -3.831 2.611 1.00 94.44 87 ALA A CA 1
ATOM 658 C C . ALA A 1 87 ? 5.941 -4.705 3.873 1.00 94.44 87 ALA A C 1
ATOM 660 O O . ALA A 1 87 ? 5.789 -4.210 4.992 1.00 94.44 87 ALA A O 1
ATOM 661 N N . ASP A 1 88 ? 6.154 -6.006 3.692 1.00 93.69 88 ASP A N 1
ATOM 662 C CA . ASP A 1 88 ? 6.470 -6.928 4.784 1.00 93.69 88 ASP A CA 1
ATOM 663 C C . ASP A 1 88 ? 7.767 -6.500 5.489 1.00 93.69 88 ASP A C 1
ATOM 665 O O . ASP A 1 88 ? 7.749 -6.128 6.667 1.00 93.69 88 ASP A O 1
ATOM 669 N N . GLU A 1 89 ? 8.864 -6.458 4.736 1.00 91.62 89 GLU A N 1
ATOM 670 C CA . GLU A 1 89 ? 10.187 -6.045 5.187 1.00 91.62 89 GLU A CA 1
ATOM 671 C C . GLU A 1 89 ? 10.903 -5.240 4.093 1.00 91.62 89 GLU A C 1
ATOM 673 O O . GLU A 1 89 ? 10.730 -5.467 2.896 1.00 91.62 89 GLU A O 1
ATOM 678 N N . GLU A 1 90 ? 11.744 -4.295 4.498 1.00 87.56 90 GLU A N 1
ATOM 679 C CA . GLU A 1 90 ? 12.710 -3.648 3.611 1.00 87.56 90 GLU A CA 1
ATOM 680 C C . GLU A 1 90 ? 14.038 -4.398 3.702 1.00 87.56 90 GLU A C 1
ATOM 682 O O . GLU A 1 90 ? 14.444 -4.795 4.792 1.00 87.56 90 GLU A O 1
ATOM 687 N N . MET A 1 91 ? 14.732 -4.567 2.579 1.00 85.25 91 MET A N 1
ATOM 688 C CA . MET A 1 91 ? 16.118 -5.026 2.564 1.00 85.25 91 MET A CA 1
ATOM 689 C C . MET A 1 91 ? 16.985 -3.857 2.126 1.00 85.25 91 MET A C 1
ATOM 691 O O . MET A 1 91 ? 16.744 -3.307 1.051 1.00 85.25 91 MET A O 1
ATOM 695 N N . ARG A 1 92 ? 17.958 -3.485 2.960 1.00 83.75 92 ARG A N 1
ATOM 696 C CA . ARG A 1 92 ? 18.949 -2.469 2.612 1.00 83.75 92 ARG A CA 1
ATOM 697 C C . ARG A 1 92 ? 20.300 -2.804 3.223 1.00 83.75 92 ARG A C 1
ATOM 699 O O . ARG A 1 92 ? 20.430 -2.886 4.445 1.00 83.75 92 ARG A O 1
ATOM 706 N N . GLY A 1 93 ? 21.318 -2.982 2.383 1.00 83.06 93 GLY A N 1
ATOM 707 C CA . GLY A 1 93 ? 22.690 -3.244 2.842 1.00 83.06 93 GLY A CA 1
ATOM 708 C C . GLY A 1 93 ? 22.814 -4.544 3.647 1.00 83.06 93 GLY A C 1
ATOM 709 O O . GLY A 1 93 ? 23.516 -4.590 4.657 1.00 83.06 93 GLY A O 1
ATOM 710 N N . GLY A 1 94 ? 22.064 -5.574 3.245 1.00 82.25 94 GLY A N 1
ATOM 711 C CA . GLY A 1 94 ? 22.052 -6.890 3.891 1.00 82.25 94 GLY A CA 1
ATOM 712 C C . GLY A 1 94 ? 21.308 -6.957 5.230 1.00 82.25 94 GLY A C 1
ATOM 713 O O . GLY A 1 94 ? 21.338 -7.998 5.883 1.00 82.25 94 GLY A O 1
ATOM 714 N N . ARG A 1 95 ? 20.643 -5.877 5.662 1.00 85.38 95 ARG A N 1
ATOM 715 C CA . ARG A 1 95 ? 19.792 -5.867 6.861 1.00 85.38 95 ARG A CA 1
ATOM 716 C C . ARG A 1 95 ? 18.322 -5.771 6.476 1.00 85.38 95 ARG A C 1
ATOM 718 O O . ARG A 1 95 ? 17.950 -4.962 5.627 1.00 85.38 95 ARG A O 1
ATOM 725 N N . THR A 1 96 ? 17.496 -6.558 7.159 1.00 87.38 96 THR A N 1
ATOM 726 C CA . THR A 1 96 ? 16.037 -6.511 7.047 1.00 87.38 96 THR A CA 1
ATOM 727 C C . THR A 1 96 ? 15.446 -5.541 8.062 1.00 87.38 96 THR A C 1
ATOM 729 O O . THR A 1 96 ? 15.724 -5.648 9.259 1.00 87.38 96 THR A O 1
ATOM 732 N N . LEU A 1 97 ? 14.590 -4.629 7.610 1.00 88.50 97 LEU A N 1
ATOM 733 C CA . LEU A 1 97 ? 13.786 -3.765 8.470 1.00 88.50 97 LEU A CA 1
ATOM 734 C C . LEU A 1 97 ? 12.317 -4.213 8.418 1.00 88.50 97 LEU A C 1
ATOM 736 O O . LEU A 1 97 ? 11.731 -4.209 7.335 1.00 88.50 97 LEU A O 1
ATOM 740 N N . PRO A 1 98 ? 11.683 -4.565 9.550 1.00 90.69 98 PRO A N 1
ATOM 741 C CA . PRO A 1 98 ? 10.316 -5.080 9.556 1.00 90.69 98 PRO A CA 1
ATOM 742 C C . PRO A 1 98 ? 9.282 -3.951 9.396 1.00 90.69 98 PRO A C 1
ATOM 744 O O . PRO A 1 98 ? 8.692 -3.478 10.371 1.00 90.69 98 PRO A O 1
ATOM 747 N N . LEU A 1 99 ? 9.042 -3.513 8.158 1.00 92.12 99 LEU A N 1
ATOM 748 C CA . LEU A 1 99 ? 8.127 -2.411 7.835 1.00 92.12 99 LEU A CA 1
ATOM 749 C C . LEU A 1 99 ? 6.685 -2.676 8.281 1.00 92.12 99 LEU A C 1
ATOM 751 O O . LEU A 1 99 ? 6.033 -1.770 8.804 1.00 92.12 99 LEU A O 1
ATOM 755 N N . LYS A 1 100 ? 6.187 -3.910 8.139 1.00 93.94 100 LYS A N 1
ATOM 756 C CA . LYS A 1 100 ? 4.829 -4.253 8.587 1.00 93.94 100 LYS A CA 1
ATOM 757 C C . LYS A 1 100 ? 4.669 -4.115 10.100 1.00 93.94 100 LYS A C 1
ATOM 759 O O . LYS A 1 100 ? 3.644 -3.618 10.556 1.00 93.94 100 LYS A O 1
ATOM 764 N N . ARG A 1 101 ? 5.698 -4.468 10.874 1.00 93.25 101 ARG A N 1
ATOM 765 C CA . ARG A 1 101 ? 5.691 -4.279 12.331 1.00 93.25 101 ARG A CA 1
ATOM 766 C C . ARG A 1 101 ? 5.598 -2.797 12.695 1.00 93.25 101 ARG A C 1
ATOM 768 O O . ARG A 1 101 ? 4.771 -2.432 13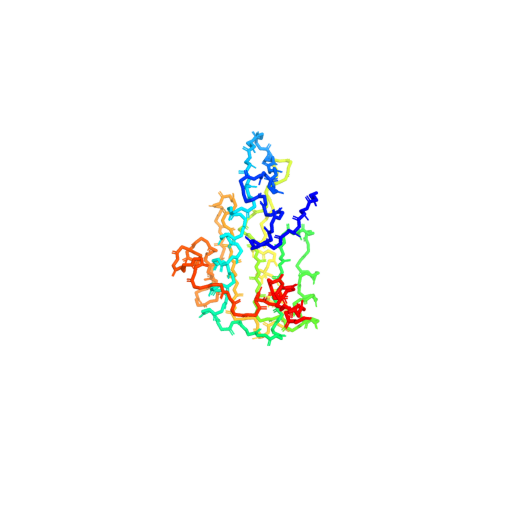.520 1.00 93.25 101 ARG A O 1
ATOM 775 N N . ILE A 1 102 ? 6.402 -1.948 12.053 1.00 92.81 102 ILE A N 1
ATOM 776 C CA . ILE A 1 102 ? 6.384 -0.494 12.285 1.00 92.81 102 ILE A CA 1
ATOM 777 C C . ILE A 1 102 ? 5.012 0.093 11.922 1.00 92.81 102 ILE A C 1
ATOM 779 O O . ILE A 1 102 ? 4.493 0.941 12.644 1.00 92.81 102 ILE A O 1
ATOM 783 N N . ALA A 1 103 ? 4.408 -0.375 10.827 1.00 93.06 103 ALA A N 1
ATOM 784 C CA . ALA A 1 103 ? 3.062 0.018 10.420 1.00 93.06 103 ALA A CA 1
ATOM 785 C C . ALA A 1 103 ? 1.993 -0.393 11.447 1.00 93.06 103 ALA A C 1
ATOM 787 O O . ALA A 1 103 ? 1.119 0.407 11.766 1.00 93.06 103 ALA A O 1
ATOM 788 N N . ASP A 1 104 ? 2.068 -1.609 11.992 1.00 94.25 104 ASP A N 1
ATOM 789 C CA . ASP A 1 104 ? 1.131 -2.069 13.021 1.00 94.25 104 ASP A CA 1
ATOM 790 C C . ASP A 1 104 ? 1.278 -1.278 14.325 1.00 94.25 104 ASP A C 1
ATOM 792 O O . ASP A 1 104 ? 0.273 -0.863 14.899 1.00 94.25 104 ASP A O 1
ATOM 796 N N . GLU A 1 105 ? 2.513 -1.007 14.758 1.00 93.88 105 GLU A N 1
ATOM 797 C CA . GLU A 1 105 ? 2.794 -0.151 15.917 1.00 93.88 105 GLU A CA 1
ATOM 798 C C . GLU A 1 105 ? 2.263 1.276 15.701 1.00 93.88 105 GLU A C 1
ATOM 800 O O . GLU A 1 105 ? 1.680 1.866 16.610 1.00 93.88 105 GLU A O 1
ATOM 805 N N . ALA A 1 106 ? 2.398 1.816 14.485 1.00 93.00 106 ALA A N 1
ATOM 806 C CA . ALA A 1 106 ? 1.875 3.132 14.132 1.00 93.00 106 ALA A CA 1
ATOM 807 C C . ALA A 1 106 ? 0.342 3.180 14.179 1.00 93.00 106 ALA A C 1
ATOM 809 O O . ALA A 1 106 ? -0.227 4.158 14.649 1.00 93.00 106 ALA A O 1
ATOM 810 N N . LEU A 1 107 ? -0.342 2.129 13.725 1.00 93.69 107 LEU A N 1
ATOM 811 C CA . LEU A 1 107 ? -1.803 2.045 13.804 1.00 93.69 107 LEU A CA 1
ATOM 812 C C . LEU A 1 107 ? -2.287 1.836 15.246 1.00 93.69 107 LEU A C 1
ATOM 814 O O . LEU A 1 107 ? -3.323 2.376 15.627 1.00 93.69 107 LEU A O 1
ATOM 818 N N . ALA A 1 108 ? -1.533 1.087 16.055 1.00 94.12 108 ALA A N 1
ATOM 819 C CA . ALA A 1 108 ? -1.850 0.828 17.459 1.00 94.12 108 ALA A CA 1
ATOM 820 C C . ALA A 1 108 ? -1.693 2.066 18.360 1.00 94.12 108 ALA A C 1
ATOM 822 O O . ALA A 1 108 ? -2.315 2.125 19.418 1.00 94.12 108 ALA A O 1
ATOM 823 N N . ALA A 1 109 ? -0.904 3.063 17.942 1.00 92.19 109 ALA A N 1
ATOM 824 C CA . ALA A 1 109 ? -0.723 4.319 18.671 1.00 92.19 109 ALA A CA 1
ATOM 825 C C . ALA A 1 109 ? -1.979 5.224 18.700 1.00 92.19 109 ALA A C 1
ATOM 827 O O . ALA A 1 109 ? -2.017 6.172 19.482 1.00 92.19 109 ALA A O 1
ATOM 828 N N . GLY A 1 110 ? -3.013 4.920 17.902 1.00 91.38 110 GLY A N 1
ATOM 829 C CA . GLY A 1 110 ? -4.304 5.625 17.901 1.00 91.38 110 GLY A CA 1
ATOM 830 C C . GLY A 1 110 ? -4.427 6.737 16.849 1.00 91.38 110 GLY A C 1
ATOM 831 O O . GLY A 1 110 ? -3.467 7.053 16.143 1.00 91.38 110 GLY A O 1
ATOM 832 N N . GLY A 1 111 ? -5.638 7.292 16.693 1.00 90.75 111 GLY A N 1
ATOM 833 C CA . GLY A 1 111 ? -5.953 8.362 15.729 1.00 90.75 111 GLY A CA 1
ATOM 834 C C . GLY A 1 111 ? -6.061 7.903 14.267 1.00 90.75 111 GLY A C 1
ATOM 835 O O . GLY A 1 111 ? -6.155 8.718 13.349 1.00 90.75 111 GLY A O 1
ATOM 836 N N . CYS A 1 112 ? -6.007 6.590 14.038 1.00 91.25 112 CYS A N 1
ATOM 837 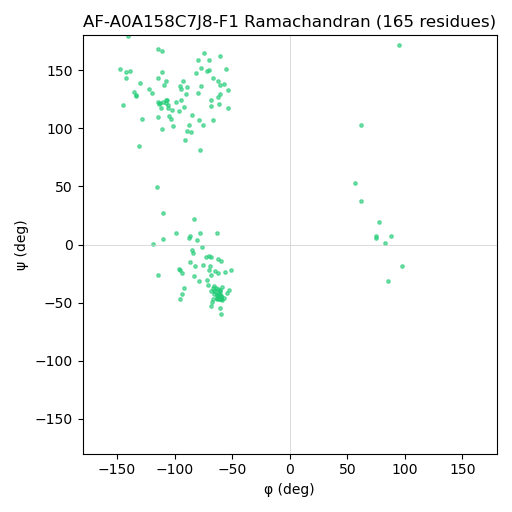C CA . CYS A 1 112 ? -6.009 5.959 12.718 1.00 91.25 112 CYS A CA 1
ATOM 838 C C . CYS A 1 112 ? -7.321 5.202 12.437 1.00 91.25 112 CYS A C 1
ATOM 840 O O . CYS A 1 112 ? -7.331 4.244 11.668 1.00 91.25 112 CYS A O 1
ATOM 842 N N . GLU A 1 113 ? -8.439 5.605 13.045 1.00 91.94 113 GLU A N 1
ATOM 843 C CA . GLU A 1 113 ? -9.723 4.882 12.997 1.00 91.94 113 GLU A CA 1
ATOM 844 C C . GLU A 1 113 ? -10.316 4.823 11.581 1.00 91.94 113 GLU A C 1
ATOM 846 O O . GLU A 1 113 ? -11.103 3.935 11.258 1.00 91.94 113 GLU A O 1
ATOM 851 N N . LYS A 1 114 ? -9.922 5.764 10.716 1.00 93.31 114 LYS A N 1
ATOM 852 C CA . LYS A 1 114 ? -10.330 5.813 9.306 1.00 93.31 114 LYS A CA 1
ATOM 853 C C . LYS A 1 114 ? -9.609 4.781 8.436 1.00 93.31 114 LYS A C 1
ATOM 855 O O . LYS A 1 114 ? -10.080 4.499 7.334 1.00 93.31 114 LYS A O 1
ATOM 860 N N . VAL A 1 115 ? -8.490 4.216 8.899 1.00 94.69 115 VAL A N 1
ATOM 861 C CA . VAL A 1 115 ? -7.701 3.256 8.121 1.00 94.69 115 VAL A CA 1
ATOM 862 C C . VAL A 1 115 ? -8.416 1.909 8.100 1.00 94.69 115 VAL A C 1
ATOM 864 O O . VAL A 1 115 ? -8.369 1.134 9.052 1.00 94.69 115 VAL A O 1
ATOM 867 N N . THR A 1 116 ? -9.055 1.608 6.974 1.00 93.81 116 THR A N 1
ATOM 868 C CA . THR A 1 116 ? -9.817 0.364 6.774 1.00 93.81 116 THR A CA 1
ATOM 869 C C . THR A 1 116 ? -8.985 -0.737 6.126 1.00 93.81 116 THR A C 1
ATOM 871 O O . THR A 1 116 ? -9.269 -1.923 6.305 1.00 93.81 116 THR A O 1
ATOM 874 N N . HIS A 1 117 ? -7.938 -0.359 5.387 1.00 93.56 117 HIS A N 1
ATOM 875 C CA . HIS A 1 117 ? -7.130 -1.287 4.604 1.00 93.56 117 HIS A CA 1
ATOM 876 C C . HIS A 1 117 ? -5.631 -1.037 4.767 1.00 93.56 117 HIS A C 1
ATOM 878 O O . HIS A 1 117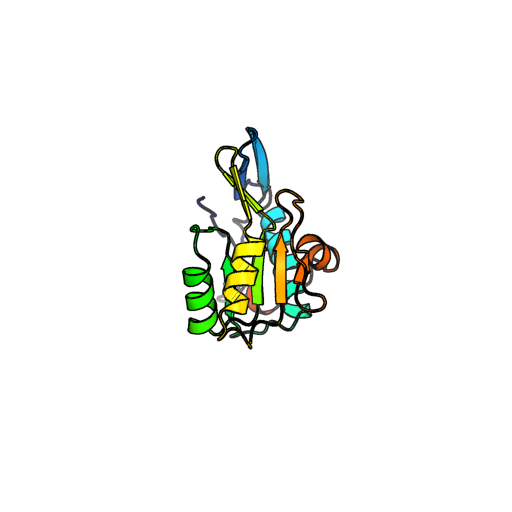 ? -5.152 0.085 4.587 1.00 93.56 117 HIS A O 1
ATOM 884 N N . VAL A 1 118 ? -4.885 -2.111 5.031 1.00 96.19 118 VAL A N 1
ATOM 885 C CA . VAL A 1 118 ? -3.418 -2.131 4.987 1.00 96.19 118 VAL A CA 1
ATOM 886 C C . VAL A 1 118 ? -2.988 -3.058 3.857 1.00 96.19 118 VAL A C 1
ATOM 888 O O . VAL A 1 118 ? -3.170 -4.272 3.916 1.00 96.19 118 VAL A O 1
ATOM 891 N N . ILE A 1 119 ? -2.440 -2.474 2.800 1.00 96.62 119 ILE A N 1
ATOM 892 C CA . ILE A 1 119 ? -2.010 -3.176 1.595 1.00 96.62 119 ILE A CA 1
ATOM 893 C C . ILE A 1 119 ? -0.515 -3.451 1.721 1.00 96.62 119 ILE A C 1
ATOM 895 O O . ILE A 1 119 ? 0.292 -2.523 1.745 1.00 96.62 119 ILE A O 1
ATOM 899 N N . VAL A 1 120 ? -0.152 -4.727 1.800 1.00 96.44 120 VAL A N 1
ATOM 900 C CA . VAL A 1 120 ? 1.216 -5.173 2.067 1.00 96.44 120 VAL A CA 1
ATOM 901 C C . VAL A 1 120 ? 1.848 -5.707 0.784 1.00 96.44 120 VAL A C 1
ATOM 903 O O . VAL A 1 120 ? 1.352 -6.654 0.171 1.00 96.44 120 VAL A O 1
ATOM 906 N N . TYR A 1 121 ? 2.950 -5.104 0.356 1.00 95.50 121 TYR A N 1
ATOM 907 C CA . TYR A 1 121 ? 3.818 -5.642 -0.684 1.00 95.50 121 TYR A CA 1
ATOM 908 C C . TYR A 1 121 ? 4.729 -6.726 -0.101 1.00 95.50 121 TYR A C 1
ATOM 910 O O . TYR A 1 121 ? 5.371 -6.515 0.924 1.00 95.50 121 TYR A O 1
ATOM 918 N N . ARG A 1 122 ? 4.796 -7.887 -0.757 1.00 94.38 122 ARG A N 1
ATOM 919 C CA . ARG A 1 122 ? 5.687 -8.980 -0.357 1.00 94.38 122 ARG A CA 1
ATOM 920 C C . ARG A 1 122 ? 7.062 -8.765 -0.991 1.00 94.38 122 ARG A C 1
ATOM 922 O O . ARG A 1 122 ? 7.247 -9.097 -2.159 1.00 94.38 122 ARG A O 1
ATOM 929 N N . ARG A 1 123 ? 8.001 -8.185 -0.246 1.00 90.88 123 ARG A N 1
ATOM 930 C CA . ARG A 1 123 ? 9.367 -7.876 -0.692 1.00 90.88 123 ARG A CA 1
ATOM 931 C C . ARG A 1 123 ? 10.358 -8.983 -0.347 1.00 90.88 123 ARG A C 1
ATOM 933 O O . ARG A 1 123 ? 11.210 -9.278 -1.187 1.00 90.88 123 ARG A O 1
ATOM 940 N N . THR A 1 124 ? 10.277 -9.552 0.854 1.00 90.69 124 THR A N 1
ATOM 941 C CA . THR A 1 124 ? 11.170 -10.633 1.322 1.00 90.69 124 THR A CA 1
ATOM 942 C C . THR A 1 124 ? 10.420 -11.944 1.547 1.00 90.69 124 THR A C 1
ATOM 944 O O . THR A 1 124 ? 11.005 -13.017 1.431 1.00 90.69 124 THR A O 1
ATOM 947 N N . GLY A 1 125 ? 9.115 -11.884 1.836 1.00 90.94 125 GLY A N 1
ATOM 948 C CA . GLY A 1 125 ? 8.343 -13.035 2.289 1.00 90.94 125 GLY A CA 1
ATOM 949 C C . GLY A 1 125 ? 8.572 -13.391 3.758 1.00 90.94 125 GLY A C 1
ATOM 950 O O . GLY A 1 125 ? 8.280 -14.525 4.138 1.00 90.94 125 GLY A O 1
ATOM 951 N N . GLY A 1 126 ? 9.092 -12.456 4.559 1.00 88.06 126 GLY A N 1
ATOM 952 C CA . GLY A 1 126 ? 9.284 -12.621 5.997 1.00 88.06 126 GLY A CA 1
ATOM 953 C C . GLY A 1 126 ? 7.979 -12.874 6.762 1.00 88.06 126 GLY A C 1
ATOM 954 O O . GLY A 1 126 ? 6.868 -12.619 6.285 1.00 88.06 126 GLY A O 1
ATOM 955 N N . LYS A 1 127 ? 8.103 -13.397 7.986 1.00 89.75 127 LYS A N 1
ATOM 956 C CA . LYS A 1 127 ? 6.949 -13.693 8.845 1.00 89.75 127 LYS A CA 1
ATOM 957 C C . LYS A 1 127 ? 6.441 -12.407 9.495 1.00 89.75 127 LYS A C 1
ATOM 959 O O . LYS A 1 127 ? 7.052 -11.900 10.431 1.00 89.75 127 LYS A O 1
ATOM 964 N N . VAL A 1 128 ? 5.290 -11.923 9.037 1.00 93.94 128 VAL A N 1
ATOM 965 C CA . VAL A 1 128 ? 4.654 -10.703 9.550 1.00 93.94 128 VAL A CA 1
ATOM 966 C C . VAL A 1 128 ? 3.363 -10.999 10.310 1.00 93.94 128 VAL A C 1
ATOM 968 O O . VAL A 1 128 ? 2.652 -11.957 10.002 1.00 93.94 128 VAL A O 1
ATOM 971 N N . ALA A 1 129 ? 3.055 -10.171 11.310 1.00 94.69 129 ALA A N 1
ATOM 972 C CA . ALA A 1 129 ? 1.758 -10.202 11.978 1.00 94.69 129 ALA A CA 1
ATOM 973 C C . ALA A 1 129 ? 0.653 -9.763 11.006 1.00 94.69 129 ALA A C 1
ATOM 975 O O . ALA A 1 129 ? 0.863 -8.877 10.169 1.00 94.69 129 ALA A O 1
ATOM 976 N N . TRP A 1 130 ? -0.518 -10.389 11.122 1.00 96.44 130 TRP A N 1
ATOM 977 C CA . TRP A 1 130 ? -1.620 -10.194 10.188 1.00 96.44 130 TRP A CA 1
ATOM 978 C C . TRP A 1 130 ? -2.942 -9.972 10.911 1.00 96.44 130 TRP A C 1
ATOM 980 O O . TRP A 1 130 ? -3.350 -10.786 11.739 1.00 96.44 130 TRP A O 1
ATOM 990 N N . THR A 1 131 ? -3.636 -8.900 10.545 1.00 95.25 131 THR A N 1
ATOM 991 C CA . THR A 1 131 ? -4.966 -8.568 11.056 1.00 95.25 131 THR A CA 1
ATOM 992 C C . THR A 1 131 ? -6.012 -8.908 10.002 1.00 95.25 131 THR A C 1
ATOM 994 O O . THR A 1 131 ? -6.134 -8.225 8.980 1.00 95.25 131 THR A O 1
ATOM 997 N N . ALA A 1 132 ? -6.783 -9.971 10.248 1.00 94.00 132 ALA A N 1
ATOM 998 C CA . ALA A 1 132 ? -7.851 -10.410 9.354 1.00 94.00 132 AL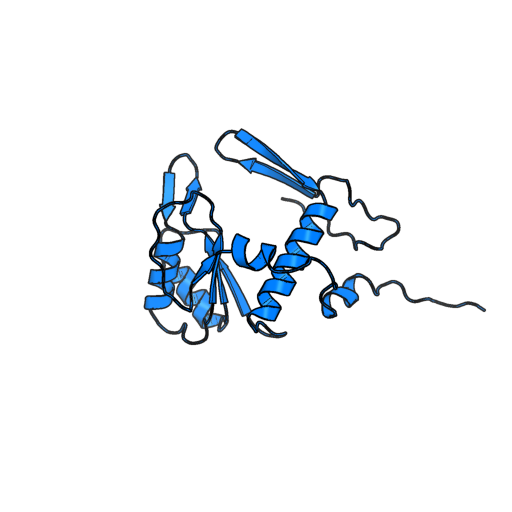A A CA 1
ATOM 999 C C . ALA A 1 132 ? -8.880 -9.288 9.109 1.00 94.00 132 ALA A C 1
ATOM 1001 O O . ALA A 1 132 ? -9.249 -8.552 10.019 1.00 94.00 132 ALA A O 1
ATOM 1002 N N . GLY A 1 133 ? -9.325 -9.140 7.859 1.00 90.81 133 GLY A N 1
ATOM 1003 C CA . GLY A 1 133 ? -10.274 -8.100 7.438 1.00 90.81 133 GLY A CA 1
ATOM 1004 C C . GLY A 1 133 ? -9.641 -6.745 7.092 1.00 90.81 133 GLY A C 1
ATOM 1005 O O . GLY A 1 133 ? -10.128 -6.081 6.178 1.00 90.81 133 GLY A O 1
ATOM 1006 N N . ARG A 1 134 ? -8.529 -6.369 7.740 1.00 94.69 134 ARG A N 1
ATOM 1007 C CA . ARG A 1 134 ? -7.799 -5.113 7.485 1.00 94.69 134 ARG A CA 1
ATOM 1008 C C . ARG A 1 134 ? -6.634 -5.300 6.509 1.00 94.69 134 ARG A C 1
ATOM 1010 O O . ARG A 1 134 ? -6.481 -4.511 5.575 1.00 94.69 134 ARG A O 1
ATOM 1017 N N . ASP A 1 135 ? -5.821 -6.331 6.727 1.00 96.88 135 ASP A N 1
ATOM 1018 C CA . ASP A 1 135 ? -4.567 -6.546 6.002 1.00 96.88 135 ASP A CA 1
ATOM 1019 C C . ASP A 1 135 ? -4.795 -7.380 4.736 1.00 96.88 135 ASP A C 1
ATOM 1021 O O . ASP A 1 135 ? -5.523 -8.379 4.749 1.00 96.88 135 ASP A O 1
ATOM 1025 N N . VAL A 1 136 ? -4.181 -6.961 3.626 1.00 96.00 136 VAL A N 1
ATOM 1026 C CA . VAL A 1 136 ? -4.319 -7.602 2.310 1.00 96.00 136 VAL A CA 1
ATOM 1027 C C . VAL A 1 136 ? -2.996 -7.594 1.558 1.00 96.00 136 VAL A C 1
ATOM 1029 O O . VAL A 1 136 ? -2.250 -6.615 1.603 1.00 96.00 136 VAL A O 1
ATOM 1032 N N . TRP A 1 137 ? -2.705 -8.660 0.817 1.00 96.56 137 TRP A N 1
ATOM 1033 C CA . TRP A 1 137 ? -1.521 -8.694 -0.035 1.00 96.56 137 TRP A CA 1
ATOM 1034 C C . TRP A 1 137 ? -1.729 -7.884 -1.317 1.00 96.56 137 TRP A C 1
ATOM 1036 O O . TRP A 1 137 ? -2.760 -8.001 -1.984 1.00 96.56 137 TRP A O 1
ATOM 1046 N N . LEU A 1 138 ? -0.720 -7.093 -1.698 1.00 95.75 138 LEU A N 1
ATOM 1047 C CA . LEU A 1 138 ? -0.751 -6.278 -2.914 1.00 95.75 138 LEU A CA 1
ATOM 1048 C C . LEU A 1 138 ? -0.946 -7.145 -4.166 1.00 95.75 138 LEU A C 1
ATOM 1050 O O . LEU A 1 138 ? -1.797 -6.826 -4.990 1.00 95.75 138 LEU A O 1
ATOM 1054 N N . HIS A 1 139 ? -0.186 -8.238 -4.298 1.00 94.75 139 HIS A N 1
ATOM 1055 C CA . HIS A 1 139 ? -0.248 -9.122 -5.468 1.00 94.75 139 HIS A CA 1
ATOM 1056 C C . HIS A 1 139 ? -1.646 -9.742 -5.637 1.00 94.75 139 HIS A C 1
ATOM 1058 O O . HIS A 1 139 ? -2.218 -9.680 -6.721 1.00 94.75 139 HIS A O 1
ATOM 1064 N N . GLU A 1 140 ? -2.271 -10.186 -4.544 1.00 94.50 140 GLU A N 1
ATOM 1065 C CA . GLU A 1 140 ? -3.620 -10.758 -4.580 1.00 94.50 140 GLU A CA 1
ATOM 1066 C C . GLU A 1 140 ? -4.682 -9.765 -5.069 1.00 94.50 140 GLU A C 1
ATOM 1068 O O . GLU A 1 140 ? -5.613 -10.151 -5.777 1.00 94.50 140 GLU A O 1
ATOM 1073 N N . ILE A 1 141 ? -4.584 -8.485 -4.691 1.00 94.44 141 ILE A N 1
ATOM 1074 C CA . ILE A 1 141 ? -5.590 -7.493 -5.095 1.00 94.44 141 ILE A CA 1
ATOM 1075 C C . ILE A 1 141 ? -5.390 -7.001 -6.528 1.00 94.44 141 ILE A C 1
ATOM 1077 O O . ILE A 1 141 ? -6.382 -6.684 -7.183 1.00 94.44 141 ILE A O 1
ATOM 1081 N N . VAL A 1 142 ? -4.148 -6.948 -7.026 1.00 93.38 142 VAL A N 1
ATOM 1082 C CA . VAL A 1 142 ? -3.852 -6.484 -8.394 1.00 93.38 142 VAL A CA 1
ATOM 1083 C C . VAL A 1 142 ? -4.024 -7.580 -9.444 1.00 93.38 142 VAL A C 1
ATOM 1085 O O . VAL A 1 142 ? -4.333 -7.269 -10.590 1.00 93.38 142 VAL A O 1
ATOM 1088 N N . GLU A 1 143 ? -3.862 -8.854 -9.081 1.00 91.31 143 GLU A N 1
ATOM 1089 C CA . GLU A 1 143 ? -4.103 -9.991 -9.983 1.00 91.31 143 GLU A CA 1
ATOM 1090 C C . GLU A 1 143 ? -5.596 -10.212 -10.251 1.00 91.31 143 GLU A C 1
ATOM 1092 O O . GLU A 1 143 ? -5.986 -10.622 -11.341 1.00 91.31 143 GLU A O 1
ATOM 1097 N N . ARG A 1 144 ? -6.455 -9.872 -9.283 1.00 88.31 144 ARG A N 1
ATOM 1098 C CA . ARG A 1 144 ? -7.921 -10.014 -9.375 1.00 88.31 144 ARG A CA 1
ATOM 1099 C C . ARG A 1 144 ? -8.611 -8.886 -10.147 1.00 88.31 144 ARG A C 1
ATOM 1101 O O . ARG A 1 144 ? -9.845 -8.817 -10.194 1.00 88.31 144 ARG A O 1
ATOM 1108 N N . VAL A 1 145 ? -7.843 -7.955 -10.705 1.00 89.00 145 VAL A N 1
ATOM 1109 C CA . VAL A 1 145 ? -8.365 -6.817 -11.460 1.00 89.00 145 VAL A CA 1
ATOM 1110 C C . VAL A 1 145 ? -7.658 -6.683 -12.795 1.00 89.00 145 VAL A C 1
ATOM 1112 O O . VAL A 1 145 ? -6.444 -6.819 -12.918 1.00 89.00 145 VAL A O 1
ATOM 1115 N N . SER A 1 146 ? -8.443 -6.374 -13.814 1.00 87.00 146 SER A N 1
ATOM 1116 C CA . SER A 1 146 ? -7.940 -6.012 -15.126 1.00 87.00 146 SER A CA 1
ATOM 1117 C C . SER A 1 146 ? -7.304 -4.617 -15.093 1.00 87.00 146 SER A C 1
ATOM 1119 O O . SER A 1 146 ? -7.730 -3.727 -14.349 1.00 87.00 146 SER A O 1
ATOM 1121 N N . SER A 1 147 ? -6.300 -4.396 -15.949 1.00 81.31 147 SER A N 1
ATOM 1122 C CA . SER A 1 147 ? -5.785 -3.046 -16.233 1.00 81.31 147 SER A CA 1
ATOM 1123 C C . SER A 1 147 ? -6.788 -2.198 -17.033 1.00 81.31 147 SER A C 1
ATOM 1125 O O . SER A 1 147 ? -6.616 -0.988 -17.156 1.00 81.31 147 SER A O 1
ATOM 1127 N N . TRP A 1 148 ? -7.861 -2.815 -17.537 1.00 77.75 148 TRP A N 1
ATOM 1128 C CA . TRP A 1 148 ? -8.962 -2.183 -18.260 1.00 77.75 148 TRP A CA 1
ATOM 1129 C C . TRP A 1 148 ? -10.284 -2.280 -17.472 1.00 77.75 148 TRP A C 1
ATOM 1131 O O . TRP A 1 148 ? -10.519 -3.323 -16.866 1.00 77.75 148 TRP A O 1
ATOM 1141 N N . PRO A 1 149 ? -11.185 -1.280 -17.481 1.00 77.94 149 PRO A N 1
ATOM 1142 C CA . PRO A 1 149 ? -11.058 0.027 -18.117 1.00 77.94 149 PRO A CA 1
ATOM 1143 C C . PRO A 1 149 ? -10.028 0.918 -17.419 1.00 77.94 149 PRO A C 1
ATOM 1145 O O . PRO A 1 149 ? -9.711 0.735 -16.240 1.00 77.94 149 PRO A O 1
ATOM 1148 N N . MET A 1 150 ? -9.530 1.912 -18.159 1.00 64.69 150 MET A N 1
ATOM 1149 C CA . MET A 1 150 ? -8.833 3.048 -17.559 1.00 64.69 150 MET A CA 1
ATOM 1150 C C . MET A 1 150 ? -9.733 3.664 -16.480 1.00 64.69 150 MET A C 1
ATOM 1152 O O . MET A 1 150 ? -10.913 3.908 -16.749 1.00 64.69 150 MET A O 1
ATOM 1156 N N . PRO A 1 151 ? -9.214 3.948 -15.273 1.00 64.06 151 PRO A N 1
ATOM 1157 C CA . PRO A 1 151 ? -9.972 4.688 -14.278 1.00 64.06 151 PRO A CA 1
ATOM 1158 C C . PRO A 1 151 ? -10.455 6.002 -14.915 1.00 64.06 151 PRO A C 1
ATOM 1160 O O . PRO A 1 151 ? -9.626 6.810 -15.313 1.00 64.06 151 PRO A O 1
ATOM 1163 N N . LEU A 1 152 ? -11.776 6.203 -15.023 1.00 54.41 152 LEU A N 1
ATOM 1164 C CA . LEU A 1 152 ? -12.407 7.292 -15.796 1.00 54.41 152 LEU A CA 1
ATOM 1165 C C . LEU A 1 152 ? -11.880 8.712 -15.501 1.00 54.41 152 LEU A C 1
ATOM 1167 O O . LEU A 1 152 ? -11.955 9.564 -16.372 1.00 54.41 152 LEU A O 1
ATOM 1171 N N . GLU A 1 153 ? -11.272 8.961 -14.338 1.00 53.19 153 GLU A N 1
ATOM 1172 C CA . GLU A 1 153 ? -10.682 10.261 -13.961 1.00 53.19 153 GLU A CA 1
ATOM 1173 C C . GLU A 1 153 ? -9.221 10.443 -14.425 1.00 53.19 153 GLU A C 1
ATOM 1175 O O . GLU A 1 153 ? -8.718 11.561 -14.460 1.00 53.19 153 GLU A O 1
ATOM 1180 N N . ALA A 1 154 ? -8.528 9.370 -14.827 1.00 47.22 154 ALA A N 1
ATOM 1181 C CA . ALA A 1 154 ? -7.221 9.453 -15.492 1.00 47.22 154 ALA A CA 1
ATOM 1182 C C . ALA A 1 154 ? -7.348 9.871 -16.972 1.00 47.22 154 ALA A C 1
ATOM 1184 O O . ALA A 1 154 ? -6.346 10.026 -17.670 1.00 47.22 154 ALA A O 1
ATOM 1185 N N . SER A 1 155 ? -8.582 10.055 -17.454 1.00 43.34 155 SER A N 1
ATOM 1186 C CA . SER A 1 155 ? -8.883 10.542 -18.799 1.00 43.34 155 SER A CA 1
ATOM 1187 C C . SER A 1 155 ? -8.481 12.006 -18.998 1.00 43.34 155 SER A C 1
ATOM 1189 O O . SER A 1 155 ? -8.112 12.362 -20.109 1.00 43.34 155 SER A O 1
ATOM 1191 N N . TYR A 1 156 ? -8.427 12.835 -17.946 1.00 42.84 156 TYR A N 1
ATOM 1192 C CA . TYR A 1 156 ? -8.060 14.253 -18.085 1.00 42.84 156 TYR A CA 1
ATOM 1193 C C . TYR A 1 156 ? -6.583 14.486 -18.450 1.00 42.84 156 TYR A C 1
ATOM 1195 O O . TYR A 1 156 ? -6.247 15.538 -18.982 1.00 42.84 156 TYR A O 1
ATOM 1203 N N . ALA A 1 157 ? -5.702 13.498 -18.247 1.00 39.91 157 ALA A N 1
ATOM 1204 C CA . ALA A 1 157 ? -4.331 13.544 -18.770 1.00 39.91 157 ALA A CA 1
ATOM 1205 C C . ALA A 1 157 ? -4.236 13.113 -20.250 1.00 39.91 157 ALA A C 1
A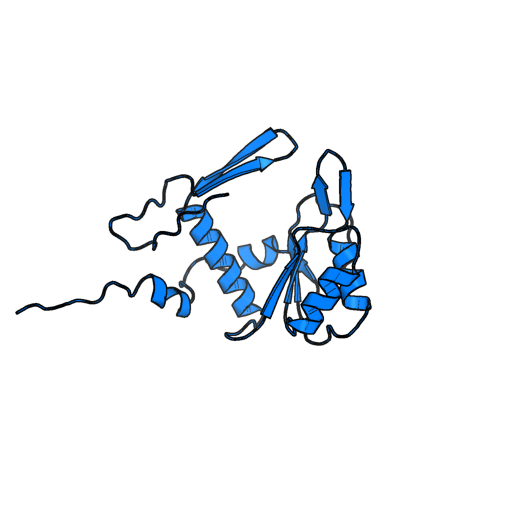TOM 1207 O O . ALA A 1 157 ? -3.254 13.422 -20.919 1.00 39.91 157 ALA A O 1
ATOM 1208 N N . ALA A 1 158 ? -5.249 12.410 -20.768 1.00 39.12 158 ALA A N 1
ATOM 1209 C CA . ALA A 1 158 ? -5.365 12.035 -22.181 1.00 39.12 158 ALA A CA 1
ATOM 1210 C C . ALA A 1 158 ? -6.236 13.026 -22.986 1.00 39.12 158 ALA A C 1
ATOM 1212 O O . ALA A 1 158 ? -6.079 13.147 -24.198 1.00 39.12 158 ALA A O 1
ATOM 1213 N N . ALA A 1 159 ? -7.104 13.788 -22.315 1.00 38.12 159 ALA A N 1
ATOM 1214 C CA . ALA A 1 159 ? -8.016 14.767 -22.905 1.00 38.12 159 ALA A CA 1
ATOM 1215 C C . ALA A 1 159 ? -7.379 16.146 -23.188 1.00 38.12 159 ALA A C 1
ATOM 1217 O O . ALA A 1 159 ? -8.093 17.125 -23.362 1.00 38.12 159 ALA A O 1
ATOM 1218 N N . ALA A 1 160 ? -6.049 16.235 -23.315 1.00 36.88 160 ALA A N 1
ATOM 1219 C CA . ALA A 1 160 ? -5.405 17.386 -23.963 1.00 36.88 160 ALA A CA 1
ATOM 1220 C C . ALA A 1 160 ? -5.494 17.322 -25.506 1.00 36.88 160 ALA A C 1
ATOM 1222 O O . ALA A 1 160 ? -4.860 18.106 -26.204 1.00 36.88 160 ALA A O 1
ATOM 1223 N N . THR A 1 161 ? -6.278 16.388 -26.053 1.00 46.81 161 THR A N 1
ATOM 1224 C CA . THR A 1 161 ? -6.582 16.314 -27.485 1.00 46.81 161 THR A CA 1
ATOM 1225 C C . THR A 1 161 ? -8.083 16.170 -27.702 1.00 46.81 161 THR A C 1
ATOM 1227 O O . THR A 1 161 ? -8.598 15.073 -27.868 1.00 46.81 161 THR A O 1
ATOM 1230 N N . GLN A 1 162 ? -8.791 17.297 -27.720 1.00 40.91 162 GLN A N 1
ATOM 1231 C CA . GLN A 1 162 ? -10.016 17.462 -28.506 1.00 40.91 162 GLN A CA 1
ATOM 1232 C C . GLN A 1 162 ? -9.999 18.862 -29.154 1.00 40.91 162 GLN A C 1
ATOM 1234 O O . GLN A 1 162 ? -9.310 19.755 -28.663 1.00 40.91 162 GLN A O 1
ATOM 1239 N N . PRO A 1 163 ? -10.613 19.009 -30.338 1.00 45.38 163 PRO A N 1
ATOM 1240 C CA . PRO A 1 163 ? -9.957 19.558 -31.521 1.00 45.38 163 PRO A CA 1
ATOM 1241 C C . PRO A 1 163 ? -10.207 21.060 -31.688 1.00 45.38 163 PRO A C 1
ATOM 1243 O O . PRO A 1 163 ? -11.342 21.515 -31.587 1.00 45.38 163 PRO A O 1
ATOM 1246 N N . ALA A 1 164 ? -9.168 21.823 -32.029 1.00 38.06 164 ALA A N 1
ATOM 1247 C CA . ALA A 1 164 ? -9.350 23.169 -32.558 1.00 38.06 164 ALA A CA 1
ATOM 1248 C C . ALA A 1 164 ? -9.519 23.092 -34.086 1.00 38.06 164 ALA A C 1
ATOM 1250 O O . ALA A 1 164 ? -8.556 22.887 -34.817 1.00 38.06 164 ALA A O 1
ATOM 1251 N N . CYS A 1 165 ? -10.781 23.227 -34.500 1.00 29.20 165 CYS A N 1
ATOM 1252 C CA . CYS A 1 165 ? -11.276 23.815 -35.747 1.00 29.20 165 CYS A CA 1
ATOM 1253 C C . CYS A 1 165 ? -10.883 23.168 -37.091 1.00 29.20 165 CYS A C 1
ATOM 1255 O O . CYS A 1 165 ? -9.834 23.438 -37.666 1.00 29.20 165 CYS A O 1
ATOM 1257 N N . ARG A 1 166 ? -11.836 22.417 -37.663 1.00 33.00 166 ARG A N 1
ATOM 1258 C CA . ARG A 1 166 ? -12.216 22.616 -39.070 1.00 33.00 166 ARG A CA 1
ATOM 1259 C C . ARG A 1 166 ? -13.259 23.734 -39.090 1.00 33.00 166 ARG A C 1
ATOM 1261 O O . ARG A 1 166 ? -14.316 23.538 -38.500 1.00 33.00 166 ARG A O 1
ATOM 1268 N N . GLU A 1 167 ? -12.910 24.890 -39.638 1.00 37.34 167 GLU A N 1
ATOM 1269 C CA . GLU A 1 167 ? -13.288 25.396 -40.972 1.00 37.34 167 GLU A CA 1
ATOM 1270 C C . GLU A 1 167 ? -12.206 26.388 -41.415 1.00 37.34 167 GLU A C 1
ATOM 1272 O O . GLU A 1 167 ? -11.684 27.107 -40.530 1.00 37.34 167 GLU A O 1
#

Foldseek 3Di:
DDADDDDCPDPPHFQQDFRDFDQDPVRDTDTAGNVNVLFLVLLLVVLCVVVVDDPLADEAEDEDDDVALQVVLVVLLVSVHQEYEEECWDDDPNDTHRTLVSPVVSVVVDSNVNHQEYEYEYDPVDDHDDDPRHYDYNCVSSVPDGSPDRPPVCCVSVPVDDDPDDD

Secondary structure (DSSP, 8-state):
-------TTSTT--TTSEEEEEE-TTS-EEEEEHHHHHHHHHHHHHHHHHTT--TT--EEE-----S-SHHHHHHHHHTT-SEEEEES-EEETTEEE-HHHHHHHHHHTSS-TT--EEEEE-SS-------TTTEEEHHHHHHTS-S-SPPGGGGGGTTT-------

Nearest PDB structures (foldseek):
  2p20-assembly2_B  TM=9.702E-01  e=6.149E-13  Salmonella enterica subsp. enterica serovar Typhimurium
  2p2m-assembly2_B  TM=9.689E-01  e=7.961E-13  Salmonella enterica subsp. enterica serovar Typhimurium
  2p2j-assembly1_A  TM=9.471E-01  e=6.997E-13  Salmonella enterica subsp. enterica serovar Typhimurium
  2p2b-assembly2_B  TM=9.475E-01  e=2.097E-12  Salmonella enterica subsp. enterica serovar Typhimurium
  2p20-assembly1_A  TM=9.479E-01  e=2.237E-12  Salmonella enterica subsp. enterica serovar Typhimurium

Radius of gyration: 18.41 Å; Cα contacts (8 Å, |Δi|>4): 242; chains: 1; bounding box: 37×39×60 Å

Sequence (167 aa):
MIVRCSPASSSSWRGNESAIIFEADDGTVTNVTYQDLLDRVRRLANALKKRGVKKGDRVVIVVFGGFSSKLPNERLVDVGAVALITADEEMRGGRTLPLKRIADEALAAGGCEKVTHVIVYRRTGGKVAWTAGRDVWLHEIVERVSSWPMPLEASYAAAATQPACRE

InterPro domains:
  IPR000873 AMP-dependent synthetase/ligase domain [PF00501] (16-63)
  IPR042099 ANL, N-terminal domain [G3DSA:3.40.50.12780] (4-165)

Solvent-accessible surface area (backbone atoms only — not comparable to full-atom values): 9976 Å² total; per-residue (Å²): 136,80,68,82,90,65,45,88,83,46,100,79,46,56,43,87,40,74,48,40,80,45,72,43,98,87,68,52,72,46,77,37,26,40,45,57,50,49,42,52,51,34,8,46,54,48,30,42,43,76,71,68,58,54,93,88,63,34,73,46,75,52,88,72,78,63,102,53,31,61,64,61,24,54,52,36,38,74,62,57,18,39,30,40,38,37,30,42,34,46,80,58,95,93,42,78,42,59,41,42,58,38,51,50,51,15,52,70,74,52,75,39,86,59,46,57,36,37,34,31,37,80,68,72,74,66,96,68,93,80,52,84,89,35,52,43,52,42,67,67,45,33,71,77,34,56,45,64,75,71,64,78,79,65,44,70,69,59,58,83,71,74,85,87,72,93,129